Protein AF-A0A958JXJ5-F1 (afdb_monomer_lite)

Structure (mmCIF, N/CA/C/O backbone):
data_AF-A0A958JXJ5-F1
#
_entry.id   AF-A0A958JXJ5-F1
#
loop_
_atom_site.group_PDB
_atom_site.id
_atom_site.type_symbol
_atom_site.label_atom_id
_atom_site.label_alt_id
_atom_site.label_comp_id
_atom_site.label_asym_id
_atom_site.label_entity_id
_atom_site.label_seq_id
_atom_site.pdbx_PDB_ins_code
_atom_site.Cartn_x
_atom_site.Cartn_y
_atom_site.Cartn_z
_atom_site.occupancy
_atom_site.B_iso_or_equiv
_atom_site.auth_seq_id
_atom_site.auth_comp_id
_atom_site.auth_asym_id
_atom_site.auth_atom_id
_atom_site.pdbx_PDB_model_num
ATOM 1 N N . MET A 1 1 ? 31.120 6.173 -11.266 1.00 47.06 1 MET A N 1
ATOM 2 C CA . MET A 1 1 ? 30.196 5.039 -11.444 1.00 47.06 1 MET A CA 1
ATOM 3 C C . MET A 1 1 ? 28.959 5.390 -10.636 1.00 47.06 1 MET A C 1
ATOM 5 O O . MET A 1 1 ? 29.011 5.285 -9.419 1.00 47.06 1 MET A O 1
ATOM 9 N N . GLU A 1 2 ? 27.935 5.973 -11.260 1.00 52.06 2 GLU A N 1
ATOM 10 C CA . GLU A 1 2 ? 26.658 6.183 -10.565 1.00 52.06 2 GLU A CA 1
ATOM 11 C C . GLU A 1 2 ? 26.013 4.811 -10.370 1.00 52.06 2 GLU A C 1
ATOM 13 O O . GLU A 1 2 ? 25.811 4.068 -11.327 1.00 52.06 2 GLU A O 1
ATOM 18 N N . THR A 1 3 ? 25.779 4.431 -9.120 1.00 56.41 3 THR A N 1
ATOM 19 C CA . THR A 1 3 ? 24.973 3.258 -8.784 1.00 5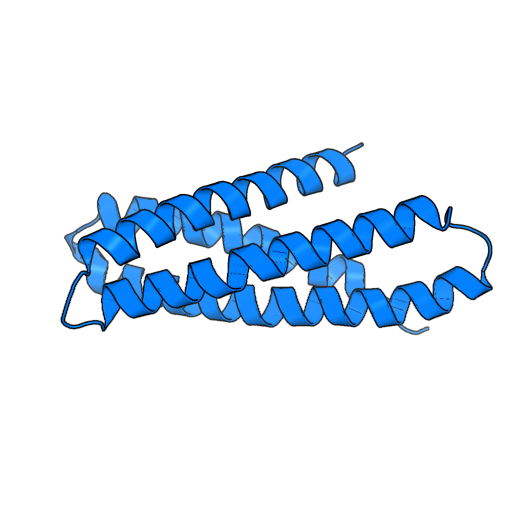6.41 3 THR A CA 1
ATOM 20 C C . THR A 1 3 ? 23.531 3.535 -9.182 1.00 56.41 3 THR A C 1
ATOM 22 O O . THR A 1 3 ? 22.920 4.449 -8.628 1.00 56.41 3 THR A O 1
ATOM 25 N N . ASP A 1 4 ? 22.987 2.749 -10.109 1.00 66.00 4 ASP A N 1
ATOM 26 C CA . ASP A 1 4 ? 21.558 2.764 -10.404 1.00 66.00 4 ASP A CA 1
ATOM 27 C C . ASP A 1 4 ? 20.796 2.247 -9.175 1.00 66.00 4 ASP A C 1
ATOM 29 O O . ASP A 1 4 ? 20.826 1.063 -8.839 1.00 66.00 4 ASP A O 1
ATOM 33 N N . LEU A 1 5 ? 20.174 3.169 -8.439 1.00 70.88 5 LEU A N 1
ATOM 34 C CA . LEU A 1 5 ? 19.418 2.855 -7.229 1.00 70.88 5 LEU A CA 1
ATOM 35 C C . LEU A 1 5 ? 18.029 2.288 -7.552 1.0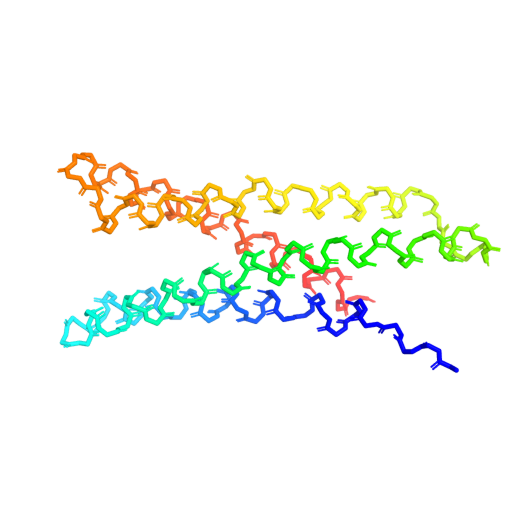0 70.88 5 LEU A C 1
ATOM 37 O O . LEU A 1 5 ? 17.364 1.778 -6.649 1.00 70.88 5 LEU A O 1
ATOM 41 N N . HIS A 1 6 ? 17.565 2.367 -8.802 1.00 71.19 6 HIS A N 1
ATOM 42 C CA . HIS A 1 6 ? 16.199 2.003 -9.174 1.00 71.19 6 HIS A CA 1
ATOM 43 C C . HIS A 1 6 ? 15.854 0.521 -8.902 1.00 71.19 6 HIS A C 1
ATOM 45 O O . HIS A 1 6 ? 14.808 0.268 -8.291 1.00 71.19 6 HIS A O 1
ATOM 51 N N . PRO A 1 7 ? 16.720 -0.470 -9.201 1.00 68.69 7 PRO A N 1
ATOM 52 C CA . PRO A 1 7 ? 16.455 -1.870 -8.855 1.00 68.69 7 PRO A CA 1
ATOM 53 C C . PRO A 1 7 ? 16.362 -2.111 -7.340 1.00 68.69 7 PRO A C 1
ATOM 55 O O . PRO A 1 7 ? 15.508 -2.859 -6.872 1.00 68.69 7 PRO A O 1
ATOM 58 N N . MET A 1 8 ? 17.195 -1.435 -6.540 1.00 70.94 8 MET A N 1
ATOM 59 C CA . MET A 1 8 ? 17.152 -1.569 -5.077 1.00 70.94 8 MET A CA 1
ATOM 60 C C . MET A 1 8 ? 15.905 -0.900 -4.483 1.00 70.94 8 MET A C 1
ATOM 62 O O . MET A 1 8 ? 15.290 -1.424 -3.554 1.00 70.94 8 MET A O 1
ATOM 66 N N . LEU A 1 9 ? 15.511 0.251 -5.031 1.00 76.94 9 LEU A N 1
ATOM 67 C CA . LEU A 1 9 ? 14.356 1.020 -4.569 1.00 76.94 9 LEU A CA 1
ATOM 68 C C . LEU A 1 9 ? 13.020 0.407 -4.998 1.00 76.94 9 LEU A C 1
ATOM 70 O O . LEU A 1 9 ? 12.029 0.615 -4.307 1.00 76.94 9 LEU A O 1
ATOM 74 N N . SER A 1 10 ? 12.979 -0.362 -6.088 1.00 76.19 10 SER A N 1
ATOM 75 C CA . SER A 1 10 ? 11.757 -1.019 -6.576 1.00 76.19 10 SER A CA 1
ATOM 76 C C . SER A 1 10 ? 11.388 -2.289 -5.796 1.00 76.19 10 SER A C 1
ATOM 78 O O . SER A 1 10 ? 10.201 -2.574 -5.630 1.00 76.19 10 SER A O 1
ATOM 80 N N . GLY A 1 11 ? 12.364 -3.010 -5.231 1.00 82.00 11 GLY A N 1
ATOM 81 C CA . GLY A 1 11 ? 12.104 -4.188 -4.389 1.00 82.00 11 GLY A CA 1
ATOM 82 C C . GLY A 1 11 ? 11.517 -3.857 -3.008 1.00 82.00 11 GLY A C 1
ATOM 83 O O . GLY A 1 11 ? 10.738 -4.632 -2.446 1.00 82.00 11 GLY A O 1
ATOM 84 N N . LEU A 1 12 ? 11.840 -2.683 -2.459 1.00 88.00 12 LEU A N 1
ATOM 85 C CA . LEU A 1 12 ? 11.407 -2.272 -1.121 1.00 88.00 12 LEU A CA 1
ATOM 86 C C . LEU A 1 12 ? 9.870 -2.113 -0.996 1.00 88.00 12 LEU A C 1
ATOM 88 O O . LEU A 1 12 ? 9.303 -2.676 -0.055 1.00 88.00 12 LEU A O 1
ATOM 92 N N . PRO A 1 13 ? 9.157 -1.440 -1.926 1.00 90.12 13 PRO A N 1
ATOM 93 C CA . PRO A 1 13 ? 7.694 -1.426 -1.956 1.00 90.12 13 PRO A CA 1
ATOM 94 C C . PRO A 1 13 ? 7.061 -2.821 -1.945 1.00 90.12 13 PRO A C 1
ATOM 96 O O . PRO A 1 13 ? 6.092 -3.041 -1.222 1.00 90.12 13 PRO A O 1
ATOM 99 N N . MET A 1 14 ? 7.616 -3.790 -2.678 1.00 89.31 14 MET A N 1
ATOM 100 C CA . MET A 1 14 ? 7.066 -5.152 -2.709 1.00 89.31 14 MET A CA 1
ATOM 101 C C . MET A 1 14 ? 7.136 -5.814 -1.327 1.00 89.31 14 MET A C 1
ATOM 103 O O . MET A 1 14 ? 6.133 -6.333 -0.832 1.00 89.31 14 MET A O 1
ATOM 107 N N . GLY A 1 15 ? 8.292 -5.726 -0.661 1.00 91.69 15 GLY A N 1
ATOM 108 C CA . GLY A 1 15 ? 8.461 -6.233 0.704 1.00 91.69 15 GLY A CA 1
ATOM 109 C C . GLY A 1 15 ? 7.519 -5.558 1.707 1.00 91.69 15 GLY A C 1
ATOM 110 O O . GLY A 1 15 ? 6.941 -6.224 2.569 1.00 91.69 15 GLY A O 1
ATOM 111 N N . LEU A 1 16 ? 7.298 -4.249 1.561 1.00 95.00 16 LEU A N 1
ATOM 112 C CA . LEU A 1 16 ? 6.367 -3.495 2.403 1.00 95.00 16 LEU A CA 1
ATOM 113 C C . LEU A 1 16 ? 4.904 -3.904 2.173 1.00 95.00 16 LEU A C 1
ATOM 115 O O . LEU A 1 16 ? 4.160 -3.999 3.148 1.00 95.00 16 LEU A O 1
ATOM 119 N N . VAL A 1 17 ? 4.488 -4.212 0.939 1.00 95.56 17 VAL A N 1
ATOM 120 C CA . VAL A 1 17 ? 3.145 -4.760 0.657 1.00 95.56 17 VAL A CA 1
ATOM 121 C C . VAL A 1 17 ? 2.947 -6.095 1.368 1.00 95.56 17 VAL A C 1
ATOM 123 O O . VAL A 1 17 ? 1.958 -6.263 2.083 1.00 95.56 17 VAL A O 1
ATOM 126 N N . VAL A 1 18 ? 3.901 -7.022 1.240 1.00 94.88 18 VAL A N 1
ATOM 127 C CA . VAL A 1 18 ? 3.839 -8.330 1.915 1.00 94.88 18 VAL A CA 1
ATOM 128 C C . VAL A 1 18 ? 3.771 -8.151 3.433 1.00 94.88 18 VAL A C 1
ATOM 130 O O . VAL A 1 18 ? 2.928 -8.757 4.098 1.00 94.88 18 VAL A O 1
ATOM 133 N N . SER A 1 19 ? 4.596 -7.259 3.987 1.00 97.06 19 SER A N 1
ATOM 134 C CA . SER A 1 19 ? 4.561 -6.916 5.410 1.00 97.06 19 SER A CA 1
ATOM 135 C C . SER A 1 19 ? 3.199 -6.355 5.840 1.00 97.06 19 SER A C 1
ATOM 137 O O . SER A 1 19 ? 2.679 -6.760 6.880 1.00 97.06 19 SER A O 1
ATOM 139 N N . CYS A 1 20 ? 2.577 -5.483 5.038 1.00 97.12 20 CYS A N 1
ATOM 140 C CA . CYS A 1 20 ? 1.242 -4.946 5.318 1.00 97.12 20 CYS A CA 1
ATOM 141 C C . CYS A 1 20 ? 0.176 -6.047 5.376 1.00 97.12 20 CYS A C 1
ATOM 143 O O . CYS A 1 20 ? -0.660 -6.031 6.278 1.00 97.12 20 CYS A O 1
ATOM 145 N N . VAL A 1 21 ? 0.219 -7.020 4.460 1.00 97.12 21 VAL A N 1
ATOM 146 C CA . VAL A 1 21 ? -0.716 -8.159 4.453 1.00 97.12 21 VAL A CA 1
ATOM 147 C C . VAL A 1 21 ? -0.550 -9.011 5.711 1.00 97.12 21 VAL A C 1
ATOM 149 O O . VAL A 1 21 ? -1.537 -9.322 6.378 1.00 97.12 21 VAL A O 1
ATOM 152 N N . ILE A 1 22 ? 0.692 -9.340 6.080 1.00 97.31 22 ILE A N 1
ATOM 153 C CA . ILE A 1 22 ? 0.986 -10.092 7.308 1.00 97.31 22 ILE A CA 1
ATOM 154 C C . ILE A 1 22 ? 0.474 -9.329 8.534 1.00 97.31 22 ILE A C 1
ATOM 156 O O . ILE A 1 22 ? -0.168 -9.916 9.403 1.00 97.31 22 ILE A O 1
ATOM 160 N N . LEU A 1 23 ? 0.714 -8.018 8.602 1.00 97.31 23 LEU A N 1
ATOM 161 C CA . LEU A 1 23 ? 0.254 -7.182 9.709 1.00 97.31 23 LEU A CA 1
ATOM 162 C C . LEU A 1 23 ? -1.272 -7.103 9.791 1.00 97.31 23 LEU A C 1
ATOM 164 O O . LEU A 1 23 ? -1.795 -7.188 10.897 1.00 97.31 23 LEU A O 1
ATOM 168 N N . GLU A 1 24 ? -1.994 -6.986 8.674 1.00 96.12 24 GLU A N 1
ATOM 169 C CA . GLU A 1 24 ? -3.466 -7.033 8.674 1.00 96.12 24 GLU A CA 1
ATOM 170 C C . GLU A 1 24 ? -3.980 -8.373 9.218 1.00 96.12 24 GLU A C 1
ATOM 172 O O . GLU A 1 24 ? -4.831 -8.394 10.109 1.00 96.12 24 GLU A O 1
ATOM 177 N N . ILE A 1 25 ? -3.400 -9.497 8.782 1.00 96.56 25 ILE A N 1
ATOM 178 C CA . ILE A 1 25 ? -3.743 -10.823 9.317 1.00 96.56 25 ILE A CA 1
ATOM 179 C C . ILE A 1 25 ? -3.473 -10.879 10.827 1.00 96.56 25 ILE A C 1
ATOM 181 O O . ILE A 1 25 ? -4.326 -11.318 11.600 1.00 96.56 25 ILE A O 1
ATOM 185 N N . LEU A 1 26 ? -2.315 -10.392 11.280 1.00 96.81 26 LEU A N 1
ATOM 186 C CA . LEU A 1 26 ? -1.971 -10.375 12.701 1.00 96.81 26 LEU A CA 1
ATOM 187 C C . LEU A 1 26 ? -2.888 -9.454 13.515 1.00 96.81 26 LEU A C 1
ATOM 189 O O . LEU A 1 26 ? -3.266 -9.832 14.617 1.00 96.81 26 LEU A O 1
ATOM 193 N N . VAL A 1 27 ? -3.297 -8.292 12.997 1.00 95.25 27 VAL A N 1
ATOM 194 C CA . VAL A 1 27 ? -4.276 -7.405 13.656 1.00 95.25 27 VAL A CA 1
ATOM 195 C C . VAL A 1 27 ? -5.607 -8.133 13.874 1.00 95.25 27 VAL A C 1
ATOM 197 O O . VAL A 1 27 ? -6.227 -7.973 14.928 1.00 95.25 27 VAL A O 1
ATOM 200 N N . LEU A 1 28 ? -6.036 -8.953 12.910 1.00 93.88 28 LEU A N 1
ATOM 201 C CA . LEU A 1 28 ? -7.274 -9.731 13.002 1.00 93.88 28 LEU A CA 1
ATOM 202 C C . LEU A 1 28 ? -7.165 -10.898 13.997 1.00 93.88 28 LEU A C 1
ATOM 204 O O . LEU A 1 28 ? -8.099 -11.124 14.771 1.00 93.88 28 LEU A O 1
ATOM 208 N N . LEU A 1 29 ? -6.036 -11.616 13.995 1.00 96.56 29 LEU A N 1
ATOM 209 C CA . LEU A 1 29 ? -5.807 -12.800 14.836 1.00 96.56 29 LEU A CA 1
ATOM 210 C C . LEU A 1 29 ? -5.391 -12.457 16.276 1.00 96.56 29 LEU A C 1
ATOM 212 O O . LEU A 1 29 ? -5.751 -13.166 17.213 1.00 96.56 29 LEU A O 1
ATOM 216 N N . ARG A 1 30 ? -4.635 -11.373 16.472 1.00 95.94 30 ARG A N 1
ATOM 217 C CA . ARG A 1 30 ? -4.045 -10.953 17.754 1.00 95.94 30 ARG A CA 1
ATOM 218 C C . ARG A 1 30 ? -4.685 -9.668 18.250 1.00 95.94 30 ARG A C 1
ATOM 220 O O . ARG A 1 30 ? -4.065 -8.605 18.295 1.00 95.94 30 ARG A O 1
ATOM 227 N N . ARG A 1 31 ? -5.955 -9.777 18.649 1.00 92.19 31 ARG A N 1
ATOM 228 C CA . ARG A 1 31 ? -6.746 -8.645 19.166 1.00 92.19 31 ARG A CA 1
ATOM 229 C C . ARG A 1 31 ? -6.113 -7.979 20.392 1.00 92.19 31 ARG A C 1
ATOM 231 O O . ARG A 1 31 ? -6.275 -6.777 20.566 1.00 92.19 31 ARG A O 1
ATOM 238 N N . ASP A 1 32 ? -5.354 -8.736 21.185 1.00 94.81 32 ASP A N 1
ATOM 239 C CA . ASP A 1 32 ? -4.553 -8.254 22.317 1.00 94.81 32 ASP A CA 1
ATOM 240 C C . ASP A 1 32 ? -3.467 -7.246 21.901 1.00 94.81 32 ASP A C 1
ATOM 242 O O . ASP A 1 32 ? -3.152 -6.317 22.643 1.00 94.81 32 ASP A O 1
ATOM 246 N N . LEU A 1 33 ? -2.925 -7.390 20.689 1.00 94.88 33 LEU A N 1
ATOM 247 C CA . LEU A 1 33 ? -1.887 -6.524 20.127 1.00 94.88 33 LEU A CA 1
ATOM 248 C C . LEU A 1 33 ? -2.415 -5.569 19.049 1.00 94.88 33 LEU A C 1
ATOM 250 O O . LEU A 1 33 ? -1.649 -4.743 18.546 1.00 94.88 33 LEU A O 1
ATOM 254 N N . ALA A 1 34 ? -3.704 -5.644 18.705 1.00 93.00 34 ALA A N 1
ATOM 255 C CA . ALA A 1 34 ? -4.293 -4.929 17.576 1.00 93.00 34 ALA A CA 1
ATOM 256 C C . ALA A 1 34 ? -4.006 -3.415 17.556 1.00 93.00 34 ALA A C 1
ATOM 258 O O . ALA A 1 34 ? -3.672 -2.916 16.481 1.00 93.00 34 ALA A O 1
ATOM 259 N N . PRO A 1 35 ? -4.040 -2.664 18.678 1.00 93.75 35 PRO A N 1
ATOM 260 C CA . PRO A 1 35 ? -3.700 -1.240 18.650 1.00 93.75 35 PRO A CA 1
ATOM 261 C C . PRO A 1 35 ? -2.249 -0.980 18.221 1.00 93.75 35 PRO A C 1
ATOM 263 O O . PRO A 1 35 ? -1.995 -0.121 17.378 1.00 93.75 35 PRO A O 1
ATOM 266 N N . LYS A 1 36 ? -1.296 -1.759 18.755 1.00 95.75 36 LYS A N 1
ATOM 267 C CA . LYS A 1 36 ? 0.135 -1.633 18.432 1.00 95.75 36 LYS A CA 1
ATOM 268 C C . LYS A 1 36 ? 0.405 -2.052 16.989 1.00 95.75 36 LYS A C 1
ATOM 270 O O . LYS A 1 36 ? 1.065 -1.328 16.252 1.00 95.75 36 LYS A O 1
ATOM 275 N N . LEU A 1 37 ? -0.148 -3.188 16.568 1.00 95.81 37 LEU A N 1
ATOM 276 C CA . LEU A 1 37 ? 0.011 -3.698 15.205 1.00 95.81 37 LEU A CA 1
ATOM 277 C C . LEU A 1 37 ? -0.652 -2.781 14.168 1.00 95.81 37 LEU A C 1
ATOM 279 O O . LEU A 1 37 ? -0.086 -2.564 13.102 1.00 95.81 37 LEU A O 1
ATOM 283 N N . SER A 1 38 ? -1.801 -2.177 14.492 1.00 94.94 38 SER A N 1
ATOM 284 C CA . SER A 1 38 ? -2.461 -1.203 13.617 1.00 94.94 38 SER A CA 1
ATOM 285 C C . SER A 1 38 ? -1.614 0.053 13.421 1.00 94.94 38 SER A C 1
ATOM 287 O O . SER A 1 38 ? -1.613 0.602 12.322 1.00 94.94 38 SER A O 1
ATOM 289 N N . PHE A 1 39 ? -0.899 0.511 14.452 1.00 96.06 39 PHE A N 1
ATOM 290 C CA . PHE A 1 39 ? 0.035 1.627 14.314 1.00 96.06 39 PHE A CA 1
ATOM 291 C C . PHE A 1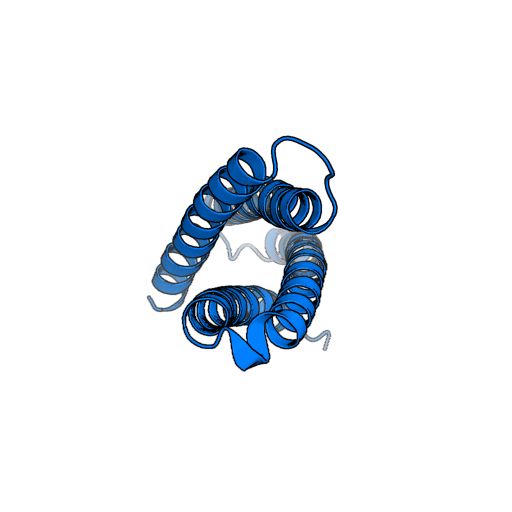 39 ? 1.213 1.261 13.401 1.00 96.06 39 PHE A C 1
ATOM 293 O O . PHE A 1 39 ? 1.509 1.990 12.458 1.00 96.06 39 PHE A O 1
ATOM 300 N N . VAL A 1 40 ? 1.835 0.096 13.619 1.00 97.44 40 VAL A N 1
ATOM 301 C CA . VAL A 1 40 ? 2.938 -0.392 12.768 1.00 97.44 40 VAL A CA 1
ATOM 302 C C . VAL A 1 40 ? 2.491 -0.529 11.312 1.00 97.44 40 VAL A C 1
ATOM 304 O O . VAL A 1 40 ? 3.203 -0.106 10.406 1.00 97.44 40 VAL A O 1
ATOM 307 N N . LEU A 1 41 ? 1.285 -1.048 11.075 1.00 97.00 41 LEU A N 1
ATOM 308 C CA . LEU A 1 41 ? 0.702 -1.135 9.740 1.00 97.00 41 LEU A CA 1
ATOM 309 C C . LEU A 1 41 ? 0.530 0.240 9.080 1.00 97.00 41 LEU A C 1
ATOM 311 O O . LEU A 1 41 ? 0.846 0.391 7.905 1.00 97.00 41 LEU A O 1
ATOM 315 N N . GLN A 1 42 ? 0.034 1.240 9.811 1.00 97.50 42 GLN A N 1
ATOM 316 C CA . GLN A 1 42 ? -0.120 2.599 9.279 1.00 97.50 42 GLN A CA 1
ATOM 317 C C . GLN A 1 42 ? 1.225 3.200 8.874 1.00 97.50 42 GLN A C 1
ATOM 319 O O . GLN A 1 42 ? 1.330 3.781 7.796 1.00 97.50 42 GLN A O 1
ATOM 324 N N . VAL A 1 43 ? 2.256 3.019 9.704 1.00 97.62 43 VAL A N 1
ATOM 325 C CA . VAL A 1 43 ? 3.625 3.437 9.374 1.00 97.62 43 VAL A CA 1
ATOM 326 C C . VAL A 1 43 ? 4.114 2.715 8.119 1.00 97.62 43 VAL A C 1
ATOM 328 O O . VAL A 1 43 ? 4.590 3.367 7.195 1.00 97.62 43 VAL A O 1
ATOM 331 N N . ASN A 1 44 ? 3.925 1.397 8.029 1.00 97.38 44 ASN A N 1
ATOM 332 C CA . ASN A 1 44 ? 4.320 0.620 6.854 1.00 97.38 44 ASN A CA 1
ATOM 333 C C . ASN A 1 44 ? 3.605 1.062 5.572 1.00 97.38 44 ASN A C 1
ATOM 335 O O . ASN A 1 44 ? 4.242 1.141 4.528 1.00 97.38 44 ASN A O 1
ATOM 339 N N . LEU A 1 45 ? 2.317 1.399 5.638 1.00 97.44 45 LEU A N 1
ATOM 340 C CA . LEU A 1 45 ? 1.567 1.920 4.492 1.00 97.44 45 LEU A CA 1
ATOM 341 C C . LEU A 1 45 ? 2.071 3.298 4.041 1.00 97.44 45 LEU A C 1
ATOM 343 O O . LEU A 1 45 ? 2.131 3.562 2.841 1.00 97.44 45 LEU A O 1
ATOM 347 N N . LEU A 1 46 ? 2.464 4.168 4.977 1.00 97.88 46 LEU A N 1
ATOM 348 C CA . LEU A 1 46 ? 3.080 5.456 4.644 1.00 97.88 46 LEU A CA 1
ATOM 349 C C . LEU A 1 46 ? 4.463 5.278 4.015 1.00 97.88 46 LEU A C 1
ATOM 351 O O . LEU A 1 46 ? 4.761 5.931 3.018 1.00 97.88 46 LEU A O 1
ATOM 355 N N . LEU A 1 47 ? 5.286 4.377 4.559 1.00 96.69 47 LEU A N 1
ATOM 356 C CA . LEU A 1 47 ? 6.583 4.036 3.972 1.00 96.69 47 LEU A CA 1
ATOM 357 C C . LEU A 1 47 ? 6.407 3.429 2.580 1.00 96.69 47 LEU A C 1
ATOM 359 O O . LEU A 1 47 ? 7.111 3.820 1.657 1.00 96.69 47 LEU A O 1
ATOM 363 N N . LEU A 1 48 ? 5.436 2.534 2.404 1.00 96.38 48 LEU A N 1
ATOM 364 C CA . LEU A 1 48 ? 5.101 1.945 1.112 1.00 96.38 48 LEU A CA 1
ATOM 365 C C . LEU A 1 48 ? 4.727 3.023 0.092 1.00 96.38 48 LEU A C 1
ATOM 367 O O . LEU A 1 48 ? 5.217 2.992 -1.032 1.00 96.38 48 LEU A O 1
ATOM 371 N N . LEU A 1 49 ? 3.889 3.987 0.479 1.00 96.81 49 LEU A N 1
ATOM 372 C CA . LEU A 1 49 ? 3.527 5.102 -0.391 1.00 96.81 49 LEU A CA 1
ATOM 373 C C . LEU A 1 49 ? 4.742 5.962 -0.744 1.00 96.81 49 LEU A C 1
ATOM 375 O O . LEU A 1 49 ? 4.969 6.239 -1.919 1.00 96.81 49 LEU A O 1
ATOM 379 N N . LEU A 1 50 ? 5.537 6.346 0.256 1.00 95.81 50 LEU A N 1
ATOM 380 C CA . LEU A 1 50 ? 6.733 7.160 0.061 1.00 95.81 50 LEU A CA 1
ATOM 381 C C . LEU A 1 50 ? 7.721 6.472 -0.886 1.00 95.81 50 LEU A C 1
ATOM 383 O O . LEU A 1 50 ? 8.109 7.048 -1.899 1.00 95.81 50 LEU A O 1
ATOM 387 N N . PHE A 1 51 ? 8.099 5.231 -0.585 1.00 93.75 51 PHE A N 1
ATOM 388 C CA . PHE A 1 51 ? 9.056 4.484 -1.393 1.00 93.75 51 PHE A CA 1
ATOM 389 C C . PHE A 1 51 ? 8.484 4.066 -2.744 1.00 93.75 51 PHE A C 1
ATOM 391 O O . PHE A 1 51 ? 9.233 4.029 -3.710 1.00 93.75 51 PHE A O 1
ATOM 398 N N . GLY A 1 52 ? 7.176 3.827 -2.856 1.00 92.50 52 GLY A N 1
ATOM 399 C CA . GLY A 1 52 ? 6.514 3.596 -4.139 1.00 92.50 52 GLY A CA 1
ATOM 400 C C . GLY A 1 52 ? 6.618 4.811 -5.062 1.00 92.50 52 GLY A C 1
ATOM 401 O O . GLY A 1 52 ? 6.967 4.668 -6.231 1.00 92.50 52 GLY A O 1
ATOM 402 N N . VAL A 1 53 ? 6.385 6.019 -4.535 1.00 93.12 53 VAL A N 1
ATOM 403 C CA . VAL A 1 53 ? 6.554 7.269 -5.294 1.00 93.12 53 VAL A CA 1
ATOM 404 C C . VAL A 1 53 ? 8.022 7.498 -5.648 1.00 93.12 53 VAL A C 1
ATOM 406 O O . VAL A 1 53 ? 8.327 7.807 -6.796 1.00 93.12 53 VAL A O 1
ATOM 409 N N . VAL A 1 54 ? 8.942 7.309 -4.697 1.00 91.44 54 VAL A N 1
ATOM 410 C CA . VAL A 1 54 ? 10.386 7.469 -4.938 1.00 91.44 54 VAL A CA 1
ATOM 411 C C . VAL A 1 54 ? 10.889 6.479 -5.991 1.00 91.44 54 VAL A C 1
ATOM 413 O O . VAL A 1 54 ? 11.628 6.883 -6.883 1.00 91.44 54 VAL A O 1
ATOM 416 N N . ALA A 1 55 ? 10.468 5.213 -5.935 1.00 88.75 55 ALA A N 1
ATOM 417 C CA . ALA A 1 55 ? 10.823 4.195 -6.922 1.00 88.75 55 ALA A CA 1
ATOM 418 C C . ALA A 1 55 ? 10.269 4.531 -8.313 1.00 88.75 55 ALA A C 1
ATOM 420 O O . ALA A 1 55 ? 10.966 4.390 -9.314 1.00 88.75 55 ALA A O 1
ATOM 421 N N . PHE A 1 56 ? 9.034 5.028 -8.386 1.00 88.81 56 PHE A N 1
ATOM 422 C CA . PHE A 1 56 ? 8.436 5.456 -9.646 1.00 88.81 56 PHE A CA 1
ATOM 423 C C . PHE A 1 56 ? 9.174 6.656 -10.263 1.00 88.81 56 PHE A C 1
ATOM 425 O O . PHE A 1 56 ? 9.492 6.648 -11.450 1.00 88.81 56 PHE A O 1
ATOM 432 N N . LEU A 1 57 ? 9.497 7.672 -9.457 1.00 88.44 57 LEU A N 1
ATOM 433 C CA . LEU A 1 57 ? 10.237 8.849 -9.920 1.00 88.44 57 LEU A CA 1
ATOM 434 C C . LEU A 1 57 ? 11.687 8.518 -10.297 1.00 88.44 57 LEU A C 1
ATOM 436 O O . LEU A 1 57 ? 12.202 9.087 -11.258 1.00 88.44 57 LEU A O 1
ATOM 440 N N . SER A 1 58 ? 12.341 7.591 -9.588 1.00 84.81 58 SER A N 1
ATOM 441 C CA . SER A 1 58 ? 13.693 7.151 -9.952 1.00 84.81 58 SER A CA 1
ATOM 442 C C . SER A 1 58 ? 13.719 6.402 -11.288 1.00 84.81 58 SER A C 1
ATOM 444 O O . SER A 1 58 ? 14.688 6.542 -12.031 1.00 84.81 58 SER A O 1
ATOM 446 N N . GLY A 1 59 ? 12.633 5.703 -11.641 1.00 78.75 59 GLY A N 1
ATOM 447 C CA . GLY A 1 59 ? 12.477 5.031 -12.935 1.00 78.75 59 GLY A CA 1
ATOM 448 C C . GLY A 1 59 ? 12.489 5.992 -14.125 1.00 78.75 59 GLY A C 1
ATOM 449 O O . GLY A 1 59 ? 13.183 5.736 -15.103 1.00 78.75 59 GLY A O 1
ATOM 450 N N . TYR A 1 60 ? 11.830 7.152 -14.007 1.00 75.75 60 TYR A N 1
ATOM 451 C CA . TYR A 1 60 ? 11.891 8.202 -15.038 1.00 75.75 60 TYR A CA 1
ATOM 452 C C . TYR A 1 60 ? 13.298 8.768 -15.240 1.00 75.75 60 TYR A C 1
ATOM 454 O O . TYR A 1 60 ? 13.674 9.132 -16.354 1.00 75.75 60 TYR A O 1
ATOM 462 N N . GLY A 1 61 ? 14.069 8.873 -14.154 1.00 68.25 61 GLY A N 1
ATOM 463 C CA . GLY A 1 61 ? 15.466 9.286 -14.226 1.00 68.25 61 GLY A CA 1
ATOM 464 C C . GLY A 1 61 ? 16.300 8.268 -14.998 1.00 68.25 61 GLY A C 1
ATOM 465 O O . GLY A 1 61 ? 17.048 8.651 -15.893 1.00 68.25 61 GLY A O 1
ATOM 466 N N . ALA A 1 62 ? 16.127 6.979 -14.692 1.00 65.19 62 ALA A N 1
ATOM 467 C CA . ALA A 1 62 ? 16.860 5.885 -15.322 1.00 65.19 62 ALA A CA 1
ATOM 468 C C . ALA A 1 62 ? 16.515 5.715 -16.813 1.00 65.19 62 ALA A C 1
ATOM 470 O O . ALA A 1 62 ? 17.429 5.591 -17.631 1.00 65.19 62 ALA A O 1
ATOM 471 N N . SER A 1 63 ? 15.231 5.797 -17.189 1.00 61.09 63 SER A N 1
ATOM 472 C CA . SER A 1 63 ? 14.780 5.634 -18.581 1.00 61.09 63 SER A CA 1
ATOM 473 C C . SER A 1 63 ? 15.375 6.688 -19.521 1.00 61.09 63 SER A C 1
ATOM 475 O O . SER A 1 63 ? 15.781 6.370 -20.634 1.00 61.09 63 SER A O 1
ATOM 477 N N . GLY A 1 64 ? 15.538 7.933 -19.051 1.00 60.53 64 GLY A N 1
ATOM 478 C CA . GLY A 1 64 ? 16.163 9.006 -19.834 1.00 60.53 64 GLY A CA 1
ATOM 479 C C . GLY A 1 64 ? 17.648 8.775 -20.161 1.00 60.53 64 GLY A C 1
ATOM 480 O O . GLY A 1 64 ? 18.171 9.368 -21.110 1.00 60.53 64 GLY A O 1
ATOM 481 N N . TYR A 1 65 ? 18.335 7.910 -19.403 1.00 59.06 65 TYR A N 1
ATOM 482 C CA . TYR A 1 65 ? 19.690 7.447 -19.719 1.00 59.06 65 TYR A CA 1
ATOM 483 C C . TYR A 1 65 ? 19.681 6.223 -20.643 1.00 59.06 65 TYR A C 1
ATOM 485 O O . TYR A 1 65 ? 20.569 6.104 -21.489 1.00 59.06 65 TYR A O 1
ATOM 493 N N . THR A 1 66 ? 18.686 5.338 -20.522 1.00 55.28 66 THR A N 1
ATOM 494 C CA . THR A 1 66 ? 18.573 4.112 -21.333 1.00 55.28 66 THR A CA 1
ATOM 495 C C . THR A 1 66 ? 18.115 4.388 -22.767 1.00 55.28 66 THR A C 1
ATOM 497 O O . THR A 1 66 ? 18.636 3.758 -23.687 1.00 55.28 66 THR A O 1
ATOM 500 N N . ASP A 1 67 ? 17.250 5.386 -22.983 1.00 55.28 67 ASP A N 1
ATOM 501 C CA . ASP A 1 67 ? 16.804 5.827 -24.319 1.00 55.28 67 ASP A CA 1
ATOM 502 C C . ASP A 1 67 ? 17.973 6.306 -25.201 1.00 55.28 67 ASP A C 1
ATOM 504 O O . ASP A 1 67 ? 17.925 6.234 -26.426 1.00 55.28 67 ASP A O 1
ATOM 508 N N . LYS A 1 68 ? 19.081 6.747 -24.589 1.00 54.81 68 LYS A N 1
ATOM 509 C CA . LYS A 1 68 ? 20.306 7.145 -25.304 1.00 54.81 68 LYS A CA 1
ATOM 510 C C . LYS A 1 68 ? 21.217 5.964 -25.659 1.00 54.81 68 LYS A C 1
ATOM 512 O O . LYS A 1 68 ? 22.170 6.150 -26.413 1.00 54.81 68 LYS A O 1
ATOM 517 N N . ALA A 1 69 ? 20.951 4.776 -25.112 1.00 55.88 69 ALA A N 1
ATOM 518 C CA . ALA A 1 69 ? 21.809 3.595 -25.206 1.00 55.88 69 ALA A CA 1
ATOM 519 C C . ALA A 1 69 ? 21.251 2.467 -26.107 1.00 55.88 69 ALA A C 1
ATOM 521 O O . ALA A 1 69 ? 21.885 1.422 -26.198 1.00 55.88 69 ALA A O 1
ATOM 522 N N . PHE A 1 70 ? 20.123 2.671 -26.806 1.00 52.44 70 PHE A N 1
ATOM 523 C CA . PHE A 1 70 ? 19.558 1.771 -27.841 1.00 52.44 70 PHE A CA 1
ATOM 524 C C . PHE A 1 70 ? 19.204 0.323 -27.416 1.00 52.44 70 PHE A C 1
ATOM 526 O O . PHE A 1 70 ? 18.985 -0.523 -28.281 1.00 52.44 70 PHE A O 1
ATOM 533 N N . LEU A 1 71 ? 19.132 -0.002 -26.119 1.00 59.03 71 LEU A N 1
ATOM 534 C CA . LEU A 1 71 ? 19.023 -1.402 -25.658 1.00 59.03 71 LEU A CA 1
ATOM 535 C C . LEU A 1 71 ? 17.626 -1.859 -25.201 1.00 59.03 71 LEU A C 1
ATOM 537 O O . LEU A 1 71 ? 17.421 -3.062 -25.058 1.00 59.03 71 LEU A O 1
ATOM 541 N N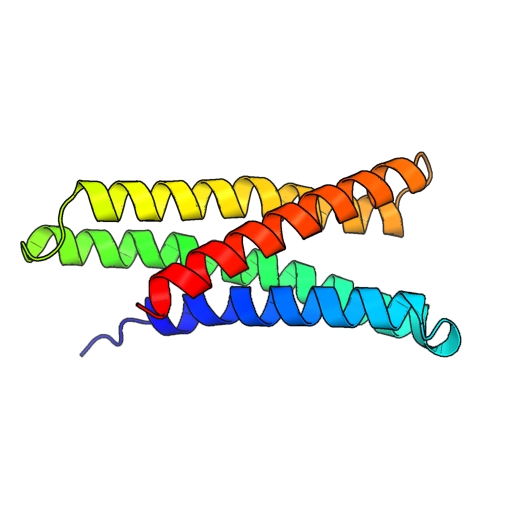 . ALA A 1 72 ? 16.660 -0.959 -24.995 1.00 61.47 72 ALA A N 1
ATOM 542 C CA . ALA A 1 72 ? 15.302 -1.326 -24.582 1.00 61.47 72 ALA A CA 1
ATOM 543 C C . ALA A 1 72 ? 14.278 -0.951 -25.660 1.00 61.47 72 ALA A C 1
ATOM 545 O O . ALA A 1 72 ? 14.317 0.153 -26.196 1.00 61.47 72 ALA A O 1
ATOM 546 N N . ALA A 1 73 ? 13.350 -1.863 -25.967 1.00 73.62 73 ALA A N 1
ATOM 547 C CA . ALA A 1 73 ? 12.209 -1.547 -26.820 1.00 73.62 73 ALA A CA 1
ATOM 548 C C . ALA A 1 73 ? 11.351 -0.473 -26.130 1.00 73.62 73 ALA A C 1
ATOM 550 O O . ALA A 1 73 ? 10.918 -0.679 -24.994 1.00 73.62 73 ALA A O 1
ATOM 551 N N . GLU A 1 74 ? 11.101 0.653 -26.803 1.00 76.12 74 GLU A N 1
ATOM 552 C CA . GLU A 1 74 ? 10.324 1.786 -26.268 1.00 76.12 74 GLU A CA 1
ATOM 553 C C . GLU A 1 74 ? 8.967 1.341 -25.691 1.00 76.12 74 GLU A C 1
ATOM 555 O O . GLU A 1 74 ? 8.540 1.819 -24.637 1.00 76.12 74 GLU A O 1
ATOM 560 N N . ASP A 1 75 ? 8.339 0.342 -26.318 1.00 79.44 75 ASP A N 1
ATOM 561 C CA . ASP A 1 75 ? 7.082 -0.259 -25.867 1.00 79.44 75 ASP A CA 1
ATOM 562 C C . ASP A 1 75 ? 7.181 -0.881 -24.465 1.00 79.44 75 ASP A C 1
ATOM 564 O O . ASP A 1 75 ? 6.261 -0.747 -23.654 1.00 79.44 75 ASP A O 1
ATOM 568 N N . ALA A 1 76 ? 8.303 -1.530 -24.139 1.00 78.38 76 ALA A N 1
ATOM 569 C CA . ALA A 1 76 ? 8.513 -2.155 -22.835 1.00 78.38 76 ALA A CA 1
ATOM 570 C C . ALA A 1 76 ? 8.688 -1.102 -21.729 1.00 78.38 76 ALA A C 1
ATOM 572 O O . ALA A 1 76 ? 8.138 -1.251 -20.634 1.00 78.38 76 ALA A O 1
ATOM 573 N N . VAL A 1 77 ? 9.392 -0.005 -22.026 1.00 79.12 77 VAL A N 1
ATOM 574 C CA . VAL A 1 77 ? 9.570 1.130 -21.105 1.00 79.12 77 VAL A CA 1
ATOM 575 C C . VAL A 1 77 ? 8.235 1.841 -20.872 1.00 79.12 77 VAL A C 1
ATOM 577 O O . VAL A 1 77 ? 7.845 2.092 -19.727 1.00 79.12 77 VAL A O 1
ATOM 580 N N . ALA A 1 78 ? 7.483 2.111 -21.941 1.00 83.44 78 ALA A N 1
ATOM 581 C CA . ALA A 1 78 ? 6.162 2.728 -21.857 1.00 83.44 78 ALA A CA 1
ATOM 582 C C . ALA A 1 78 ? 5.176 1.864 -21.055 1.00 83.44 78 ALA A C 1
ATOM 584 O O . ALA A 1 78 ? 4.437 2.381 -20.205 1.00 83.44 78 ALA A O 1
ATOM 585 N N . TRP A 1 79 ? 5.197 0.546 -21.274 1.00 85.06 79 TRP A N 1
ATOM 586 C CA . TRP A 1 79 ? 4.410 -0.415 -20.507 1.00 85.06 79 TRP A CA 1
ATOM 587 C C . TRP A 1 79 ? 4.787 -0.406 -19.021 1.00 85.06 79 TRP A C 1
ATOM 589 O O . TRP A 1 79 ? 3.908 -0.259 -18.168 1.00 85.06 79 TRP A O 1
ATOM 599 N N . HIS A 1 80 ? 6.081 -0.468 -18.695 1.00 84.75 80 HIS A N 1
ATOM 600 C CA . HIS A 1 80 ? 6.570 -0.421 -17.316 1.00 84.75 80 HIS A CA 1
ATOM 601 C C . HIS A 1 80 ? 6.131 0.863 -16.589 1.00 84.75 80 HIS A C 1
ATOM 603 O O . HIS A 1 80 ? 5.595 0.808 -15.478 1.00 84.75 80 HIS A O 1
ATOM 609 N N . HIS A 1 81 ? 6.241 2.025 -17.240 1.00 87.00 81 HIS A N 1
ATOM 610 C CA . HIS A 1 81 ? 5.743 3.291 -16.693 1.00 87.00 81 HIS A CA 1
ATOM 611 C C . HIS A 1 81 ? 4.222 3.300 -16.500 1.00 87.00 81 HIS A C 1
ATOM 613 O O . HIS A 1 81 ? 3.718 3.853 -15.519 1.00 87.00 81 HIS A O 1
ATOM 619 N N . SER A 1 82 ? 3.462 2.698 -17.417 1.00 90.25 82 SER A N 1
ATOM 620 C CA . SER A 1 82 ? 2.009 2.549 -17.272 1.00 90.25 82 SER A CA 1
ATOM 621 C C . SER A 1 82 ? 1.642 1.720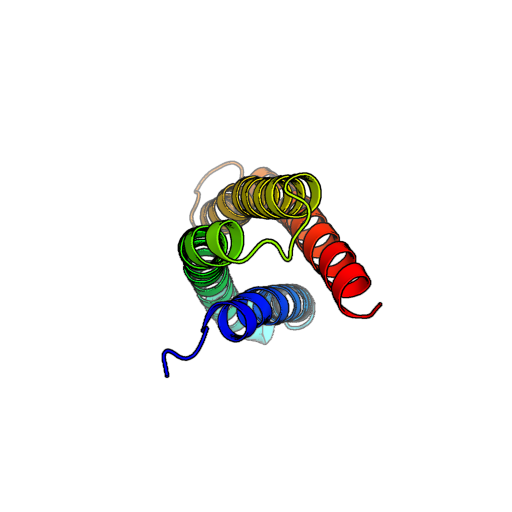 -16.037 1.00 90.25 82 SER A C 1
ATOM 623 O O . SER A 1 82 ? 0.765 2.111 -15.259 1.00 90.25 82 SER A O 1
ATOM 625 N N . MET A 1 83 ? 2.371 0.628 -15.798 1.00 89.81 83 MET A N 1
ATOM 626 C CA . MET A 1 83 ? 2.191 -0.221 -14.621 1.00 89.81 83 MET A CA 1
ATOM 627 C C . MET A 1 83 ? 2.524 0.524 -13.327 1.00 89.81 83 MET A C 1
ATOM 629 O O . MET A 1 83 ? 1.729 0.489 -12.388 1.00 89.81 83 MET A O 1
ATOM 633 N N . GLY A 1 84 ? 3.628 1.277 -13.295 1.00 90.44 84 GLY A N 1
ATOM 634 C CA . GLY A 1 84 ? 3.992 2.116 -12.148 1.00 90.44 84 GLY A CA 1
ATOM 635 C C . GLY A 1 84 ? 2.934 3.178 -11.816 1.00 90.44 84 GLY A C 1
ATOM 636 O O . GLY A 1 84 ? 2.550 3.335 -10.655 1.00 90.44 84 GLY A O 1
ATOM 637 N N . ARG A 1 85 ? 2.379 3.853 -12.834 1.00 93.19 85 ARG A N 1
ATOM 638 C CA . ARG A 1 85 ? 1.272 4.814 -12.653 1.00 93.19 85 ARG A CA 1
ATOM 639 C C . ARG A 1 85 ? 0.024 4.146 -12.095 1.00 93.19 85 ARG A C 1
ATOM 641 O O . ARG A 1 85 ? -0.586 4.672 -11.167 1.00 93.19 85 ARG A O 1
ATOM 648 N N . SER A 1 86 ? -0.337 2.991 -12.645 1.00 94.81 86 SER A N 1
ATOM 649 C CA . SER A 1 86 ? -1.512 2.230 -12.216 1.00 94.81 86 SER A CA 1
ATOM 650 C C . SER A 1 86 ? -1.368 1.755 -10.770 1.00 94.81 86 SER A C 1
ATOM 652 O O . SER A 1 86 ? -2.298 1.896 -9.978 1.00 94.81 86 SER A O 1
ATOM 654 N N . PHE A 1 87 ? -0.177 1.287 -10.392 1.00 94.38 87 PHE A N 1
ATOM 655 C CA . PHE A 1 87 ? 0.140 0.922 -9.016 1.00 94.38 87 PHE A CA 1
ATOM 656 C C . PHE A 1 87 ? -0.049 2.103 -8.055 1.00 94.38 87 PHE A C 1
ATOM 658 O O . PHE A 1 87 ? -0.762 1.970 -7.062 1.00 94.38 87 PHE A O 1
ATOM 665 N N . LEU A 1 88 ? 0.516 3.278 -8.359 1.00 95.12 88 LEU A N 1
ATOM 666 C CA . LEU A 1 88 ? 0.352 4.473 -7.520 1.00 95.12 88 LEU A CA 1
ATOM 667 C C . LEU A 1 88 ? -1.104 4.945 -7.442 1.00 95.12 88 LEU A C 1
ATOM 669 O O . LEU A 1 88 ? -1.569 5.322 -6.364 1.00 95.12 88 LEU A O 1
ATOM 673 N N . PHE A 1 89 ? -1.833 4.874 -8.557 1.00 96.38 89 PHE A N 1
ATOM 674 C CA . PHE A 1 89 ? -3.249 5.231 -8.620 1.00 96.38 89 PHE A CA 1
ATOM 675 C C . PHE A 1 89 ? -4.115 4.374 -7.689 1.00 96.38 89 PHE A C 1
ATOM 677 O O . PHE A 1 89 ? -5.101 4.867 -7.154 1.00 96.38 89 PHE A O 1
ATOM 684 N N . VAL A 1 90 ? -3.737 3.115 -7.456 1.00 97.06 90 VAL A N 1
ATOM 685 C CA . VAL A 1 90 ? -4.414 2.205 -6.515 1.00 97.06 90 VAL A CA 1
ATOM 686 C C . VAL A 1 90 ? -3.857 2.356 -5.094 1.00 97.06 90 VAL A C 1
ATOM 688 O O . VAL A 1 90 ? -4.607 2.318 -4.117 1.00 97.06 90 VAL A O 1
ATOM 691 N N . LEU A 1 91 ? -2.549 2.566 -4.948 1.00 96.94 91 LEU A N 1
ATOM 692 C CA . LEU A 1 91 ? -1.890 2.656 -3.648 1.00 96.94 91 LEU A CA 1
ATOM 693 C C . LEU A 1 91 ? -2.314 3.900 -2.857 1.00 96.94 91 LEU A C 1
ATOM 695 O O . LEU A 1 91 ? -2.598 3.797 -1.665 1.00 96.94 91 LEU A O 1
ATOM 699 N N . ILE A 1 92 ? -2.397 5.067 -3.499 1.00 97.50 92 ILE A N 1
ATOM 700 C CA . ILE A 1 92 ? -2.814 6.317 -2.843 1.00 97.50 92 ILE A CA 1
ATOM 701 C C . ILE A 1 92 ? -4.196 6.176 -2.172 1.00 97.50 92 ILE A C 1
ATOM 703 O O . ILE A 1 92 ? -4.290 6.409 -0.961 1.00 97.50 92 ILE A O 1
ATOM 707 N N . PRO A 1 93 ? -5.270 5.764 -2.880 1.00 97.62 93 PRO A N 1
ATOM 708 C CA . PRO A 1 93 ? -6.572 5.573 -2.254 1.00 97.62 93 PRO A CA 1
ATOM 709 C C . PRO A 1 93 ? -6.579 4.411 -1.256 1.00 97.62 93 PRO A C 1
ATOM 711 O O . PRO A 1 93 ? -7.310 4.498 -0.270 1.00 97.62 93 PRO A O 1
ATOM 714 N N . CYS A 1 94 ? -5.749 3.374 -1.432 1.00 97.88 94 CYS A N 1
ATOM 715 C CA . CYS A 1 94 ? -5.568 2.319 -0.428 1.00 97.88 94 CYS A CA 1
ATOM 716 C C . CYS A 1 94 ? -5.147 2.912 0.925 1.00 97.88 94 CYS A C 1
ATOM 718 O O . CYS A 1 94 ? -5.830 2.735 1.939 1.00 97.88 94 CYS A O 1
ATOM 720 N N . VAL A 1 95 ? -4.059 3.689 0.934 1.00 97.81 95 VAL A N 1
ATOM 721 C CA . VAL A 1 95 ? -3.545 4.331 2.149 1.00 97.81 95 VAL A CA 1
ATOM 722 C C . VAL A 1 95 ? -4.577 5.308 2.711 1.00 97.81 95 VAL A C 1
ATOM 724 O O . VAL A 1 95 ? -4.917 5.221 3.892 1.00 97.81 95 VAL A O 1
ATOM 727 N N . ALA A 1 96 ? -5.153 6.174 1.874 1.00 97.62 96 ALA A N 1
ATOM 728 C CA . ALA A 1 96 ? -6.166 7.136 2.306 1.00 97.62 96 ALA A CA 1
ATOM 729 C C . ALA A 1 96 ? -7.374 6.454 2.976 1.00 97.62 96 ALA A C 1
ATOM 731 O O . ALA A 1 96 ? -7.791 6.865 4.061 1.00 97.62 96 ALA A O 1
ATOM 732 N N . CYS A 1 97 ? -7.889 5.365 2.394 1.00 97.38 97 CYS A N 1
ATOM 733 C CA . CYS A 1 97 ? -8.992 4.594 2.968 1.00 97.38 97 CYS A CA 1
ATOM 734 C C . CYS A 1 97 ? -8.620 3.973 4.319 1.00 97.38 97 CYS A C 1
ATOM 736 O O . CYS A 1 97 ? -9.450 3.965 5.231 1.00 97.38 97 CYS A O 1
ATOM 738 N N . ARG A 1 98 ? -7.377 3.503 4.505 1.00 96.62 98 ARG A N 1
ATOM 739 C CA . ARG A 1 98 ? -6.945 2.950 5.799 1.00 96.62 98 ARG A CA 1
ATOM 740 C C . ARG A 1 98 ? -6.948 3.995 6.908 1.00 96.62 98 ARG A C 1
ATOM 742 O O . ARG A 1 98 ? -7.373 3.693 8.029 1.00 96.62 98 ARG A O 1
ATOM 749 N N . PHE A 1 99 ? -6.476 5.203 6.608 1.00 96.88 99 PHE A N 1
ATOM 750 C CA . PHE A 1 99 ? -6.485 6.324 7.549 1.00 96.88 99 PHE A CA 1
ATOM 751 C C . PHE A 1 99 ? -7.911 6.815 7.809 1.00 96.88 99 PHE A C 1
ATOM 753 O O . PHE A 1 99 ? -8.288 6.984 8.968 1.00 96.88 99 PHE A O 1
ATOM 760 N N . ALA A 1 100 ? -8.746 6.928 6.774 1.00 96.50 100 ALA A N 1
ATOM 761 C CA . ALA A 1 100 ? -10.160 7.263 6.927 1.00 96.50 100 ALA A CA 1
ATOM 762 C C . ALA A 1 100 ? -10.905 6.234 7.800 1.00 96.50 100 ALA A C 1
ATOM 764 O O . ALA A 1 100 ? -11.668 6.610 8.686 1.00 96.50 100 ALA A O 1
ATOM 765 N N . ALA A 1 101 ? -10.631 4.937 7.637 1.00 95.06 101 ALA A N 1
ATOM 766 C CA . ALA A 1 101 ? -11.218 3.886 8.468 1.00 95.06 101 ALA A CA 1
ATOM 767 C C . ALA A 1 101 ? -10.734 3.924 9.931 1.00 95.06 101 ALA A C 1
ATOM 769 O O . ALA A 1 101 ? -11.468 3.511 10.834 1.00 95.06 101 ALA A O 1
ATOM 770 N N . ALA A 1 102 ? -9.505 4.391 10.175 1.00 93.12 102 ALA A N 1
ATOM 771 C CA . ALA A 1 102 ? -8.923 4.486 11.512 1.00 93.12 102 ALA A CA 1
ATOM 772 C C . ALA A 1 102 ? -9.405 5.725 12.281 1.00 93.12 102 ALA A C 1
ATOM 774 O O . ALA A 1 102 ? -9.796 5.608 13.443 1.00 93.12 102 ALA A O 1
ATOM 775 N N . TYR A 1 103 ? -9.398 6.889 11.628 1.00 93.25 103 TYR A N 1
ATOM 776 C CA . TYR A 1 103 ? -9.603 8.194 12.266 1.00 93.25 103 TYR A CA 1
ATOM 777 C C . TYR A 1 103 ? -10.942 8.855 11.928 1.00 93.25 103 TYR A C 1
ATOM 779 O O . TYR A 1 103 ? -11.359 9.770 12.632 1.00 93.25 103 TYR A O 1
ATOM 787 N N . GLY A 1 104 ? -11.634 8.411 10.876 1.00 89.19 104 GLY A N 1
ATOM 788 C CA . GLY A 1 104 ? -12.929 8.968 10.491 1.00 89.19 104 GLY A CA 1
ATOM 789 C C . GLY A 1 104 ? -13.983 8.760 11.575 1.00 89.19 104 GLY A C 1
ATOM 790 O O . GLY A 1 104 ? -13.912 7.816 12.354 1.00 89.19 104 GLY A O 1
ATOM 791 N N . THR A 1 105 ? -14.986 9.628 11.647 1.00 88.56 105 THR A N 1
ATOM 792 C CA . THR A 1 105 ? -16.087 9.505 12.621 1.00 88.56 105 THR A CA 1
ATOM 793 C C . THR A 1 105 ? -17.305 8.791 12.037 1.00 88.56 105 THR A C 1
ATOM 795 O O . THR A 1 105 ? -18.048 8.147 12.774 1.00 88.56 105 THR A O 1
ATOM 798 N N . GLN A 1 106 ? -17.475 8.835 10.713 1.00 92.94 106 GLN A N 1
ATOM 799 C CA . GLN A 1 106 ? -18.609 8.270 9.978 1.00 92.94 106 GLN A CA 1
ATOM 800 C C . GLN A 1 106 ? -18.145 7.249 8.928 1.00 92.94 106 GLN A C 1
ATOM 802 O O . GLN A 1 106 ? -17.009 7.300 8.461 1.00 92.94 106 GLN A O 1
ATOM 807 N N . ASN A 1 107 ? -19.027 6.315 8.550 1.00 92.94 107 ASN A N 1
ATOM 808 C CA . ASN A 1 107 ? -18.826 5.355 7.451 1.00 92.94 107 ASN A CA 1
ATOM 809 C C . ASN A 1 107 ? -17.534 4.509 7.524 1.00 92.94 107 ASN A C 1
ATOM 811 O O . ASN A 1 107 ? -17.016 4.061 6.501 1.00 92.94 107 ASN A O 1
ATOM 815 N N . LYS A 1 108 ? -17.018 4.233 8.732 1.00 94.00 108 LYS A N 1
ATOM 816 C CA . LYS A 1 108 ? -15.784 3.445 8.939 1.00 94.00 108 LYS A CA 1
ATOM 817 C C . LYS A 1 108 ? -15.797 2.085 8.233 1.00 94.00 108 LYS A C 1
ATOM 819 O O . LYS A 1 108 ? -14.761 1.643 7.742 1.00 94.00 108 LYS A O 1
ATOM 824 N N . SER A 1 109 ? -16.950 1.414 8.200 1.00 94.50 109 SER A N 1
ATOM 825 C CA . SER A 1 109 ? -17.119 0.109 7.547 1.00 94.50 109 SER A CA 1
ATOM 826 C C . SER A 1 109 ? -16.902 0.190 6.038 1.00 94.50 109 SER A C 1
ATOM 828 O O . SER A 1 109 ? -16.197 -0.653 5.490 1.00 94.50 109 SER A O 1
ATOM 830 N N . LEU A 1 110 ? -17.434 1.229 5.388 1.00 96.81 110 LEU A N 1
ATOM 831 C CA . LEU A 1 110 ? -17.245 1.476 3.960 1.00 96.81 110 LEU A CA 1
ATOM 832 C C . LEU A 1 110 ? -15.767 1.707 3.638 1.00 96.81 110 LEU A C 1
ATOM 834 O O . LEU A 1 110 ? -15.220 1.024 2.778 1.00 96.81 110 LEU A O 1
ATOM 838 N N . PHE A 1 111 ? -15.097 2.606 4.366 1.00 97.19 111 PHE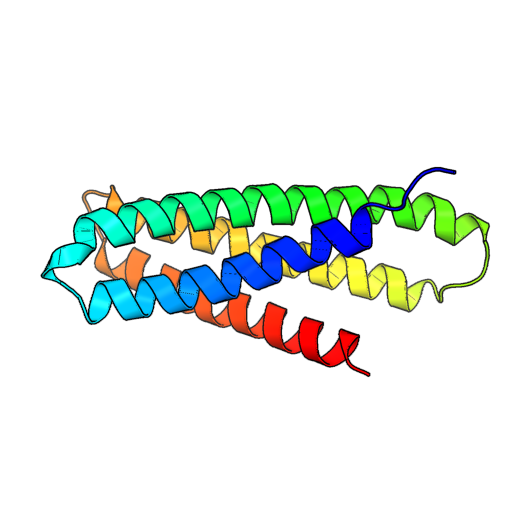 A N 1
ATOM 839 C CA . PHE A 1 111 ? -13.668 2.868 4.155 1.00 97.19 111 PHE A CA 1
ATOM 840 C C . PHE A 1 111 ? -12.803 1.634 4.408 1.00 97.19 111 PHE A C 1
ATOM 842 O O . PHE A 1 111 ? -11.832 1.411 3.694 1.00 97.19 111 PHE A O 1
ATOM 849 N N . ARG A 1 112 ? -13.170 0.796 5.384 1.00 95.69 112 ARG A N 1
ATOM 850 C CA . ARG A 1 112 ? -12.491 -0.480 5.622 1.00 95.69 112 ARG A CA 1
ATOM 851 C C . ARG A 1 112 ? -12.698 -1.460 4.463 1.00 95.69 112 ARG A C 1
ATOM 853 O O . ARG A 1 112 ? -11.740 -2.103 4.050 1.00 95.69 112 ARG A O 1
ATOM 860 N N . GLY A 1 113 ? -13.914 -1.553 3.925 1.00 97.44 113 GLY A N 1
ATOM 861 C CA . GLY A 1 113 ? -14.209 -2.371 2.747 1.00 97.44 113 GLY A CA 1
ATOM 862 C C . GLY A 1 113 ? -13.421 -1.920 1.516 1.00 97.44 113 GLY A C 1
ATOM 863 O O . GLY A 1 113 ? -12.760 -2.736 0.878 1.00 97.44 113 GLY A O 1
ATOM 864 N N . LEU A 1 114 ? -13.417 -0.613 1.237 1.00 97.94 114 LEU A N 1
ATOM 865 C CA . LEU A 1 114 ? -12.636 -0.021 0.147 1.00 97.94 114 LEU A CA 1
ATOM 866 C C . LEU A 1 114 ? -11.133 -0.236 0.339 1.00 97.94 114 LEU A C 1
ATOM 868 O O . LEU A 1 114 ? -10.446 -0.602 -0.608 1.00 97.94 114 LEU A O 1
ATOM 872 N N . TYR A 1 115 ? -10.626 -0.068 1.562 1.00 97.94 115 TYR A N 1
ATOM 873 C CA . TYR A 1 115 ? -9.233 -0.363 1.887 1.00 97.94 115 TYR A CA 1
ATOM 874 C C . TYR A 1 115 ? -8.859 -1.805 1.527 1.00 97.94 115 TYR A C 1
ATOM 876 O O . TYR A 1 115 ? -7.876 -2.007 0.821 1.00 97.94 115 TYR A O 1
ATOM 884 N N . TYR A 1 116 ? -9.645 -2.800 1.950 1.00 97.69 116 TYR A N 1
ATOM 885 C CA . TYR A 1 116 ? -9.351 -4.197 1.624 1.00 97.69 116 TYR A CA 1
ATOM 886 C C . TYR A 1 116 ? -9.438 -4.479 0.125 1.00 97.69 116 TYR A C 1
ATOM 888 O O . TYR A 1 116 ? -8.587 -5.193 -0.401 1.00 97.69 116 TYR A O 1
ATOM 896 N N . PHE A 1 117 ? -10.408 -3.884 -0.573 1.00 98.12 117 PHE A N 1
ATOM 897 C CA . PHE A 1 117 ? -10.490 -3.972 -2.029 1.00 98.12 117 PHE A CA 1
ATOM 898 C C . PHE A 1 117 ? -9.206 -3.455 -2.692 1.00 98.12 117 PHE A C 1
ATOM 900 O O . PHE A 1 117 ? -8.568 -4.183 -3.452 1.00 98.12 117 PHE A O 1
ATOM 907 N N . PHE A 1 118 ? -8.771 -2.237 -2.357 1.00 97.94 118 PHE A N 1
ATOM 908 C CA . PHE A 1 118 ? -7.542 -1.677 -2.918 1.00 97.94 118 PHE A CA 1
ATOM 909 C C . PHE A 1 118 ? -6.295 -2.461 -2.499 1.00 97.94 118 PHE A C 1
ATOM 911 O O . PHE A 1 118 ? -5.400 -2.639 -3.319 1.00 97.94 118 PHE A O 1
ATOM 918 N N . LEU A 1 119 ? -6.230 -2.974 -1.266 1.00 97.31 119 LEU A N 1
ATOM 919 C CA . LEU A 1 119 ? -5.114 -3.800 -0.805 1.00 97.31 119 LEU A CA 1
ATOM 920 C C . LEU A 1 119 ? -4.981 -5.080 -1.638 1.00 97.31 119 LEU A C 1
ATOM 922 O O . LEU A 1 119 ? -3.873 -5.422 -2.039 1.00 97.31 119 LEU A O 1
ATOM 926 N N . VAL A 1 120 ? -6.092 -5.753 -1.952 1.00 97.81 120 VAL A N 1
ATOM 927 C CA . VAL A 1 120 ? -6.092 -6.931 -2.838 1.00 97.81 120 VAL A CA 1
ATOM 928 C C . VAL A 1 120 ? -5.570 -6.567 -4.227 1.00 97.81 120 VAL A C 1
ATOM 930 O O . VAL A 1 120 ? -4.743 -7.293 -4.774 1.00 97.81 120 VAL A O 1
ATOM 933 N N . VAL A 1 121 ? -5.990 -5.427 -4.780 1.00 97.44 121 VAL A N 1
ATOM 934 C CA . VAL A 1 121 ? -5.494 -4.957 -6.082 1.00 97.44 121 VAL A CA 1
ATOM 935 C C . VAL A 1 121 ? -3.990 -4.653 -6.024 1.00 97.44 121 VAL A C 1
ATOM 937 O O . VAL A 1 121 ? -3.255 -5.086 -6.906 1.00 97.44 121 VAL A O 1
ATOM 940 N N . VAL A 1 122 ? -3.501 -3.986 -4.970 1.00 96.44 122 VAL A N 1
ATOM 941 C CA . VAL A 1 122 ? -2.064 -3.719 -4.744 1.00 96.44 122 VAL A CA 1
ATOM 942 C C . VAL A 1 122 ? -1.259 -5.020 -4.663 1.00 96.44 122 VAL A C 1
ATOM 944 O O . VAL A 1 122 ? -0.197 -5.121 -5.274 1.00 96.44 122 VAL A O 1
ATOM 947 N N . VAL A 1 123 ? -1.766 -6.031 -3.954 1.00 95.69 123 VAL A N 1
ATOM 948 C CA . VAL A 1 123 ? -1.144 -7.363 -3.895 1.00 95.69 123 VAL A CA 1
ATOM 949 C C . VAL A 1 123 ? -1.123 -8.015 -5.276 1.00 95.69 123 VAL A C 1
ATOM 951 O O . VAL A 1 123 ? -0.100 -8.576 -5.657 1.00 95.69 123 VAL A O 1
ATOM 954 N N . GLY A 1 124 ? -2.209 -7.900 -6.046 1.00 95.12 124 GLY A N 1
ATOM 955 C CA . GLY A 1 124 ? -2.276 -8.378 -7.427 1.00 95.12 124 GLY A CA 1
ATOM 956 C C . GLY A 1 124 ? -1.209 -7.745 -8.321 1.00 95.12 124 GLY A C 1
ATOM 957 O O . GLY A 1 124 ? -0.532 -8.463 -9.053 1.00 95.12 124 GLY A O 1
ATOM 958 N N . PHE A 1 125 ? -0.992 -6.429 -8.204 1.00 92.56 125 PHE A N 1
ATOM 959 C CA . PHE A 1 125 ? 0.103 -5.742 -8.897 1.00 92.56 125 PHE A CA 1
ATOM 960 C C . PHE A 1 125 ? 1.466 -6.311 -8.508 1.00 92.56 125 PHE A C 1
ATOM 962 O O . PHE A 1 125 ? 2.230 -6.668 -9.397 1.00 92.56 125 PHE A O 1
ATOM 969 N N . VAL A 1 126 ? 1.755 -6.440 -7.207 1.00 90.06 126 VAL A N 1
ATOM 970 C CA . VAL A 1 126 ? 3.045 -6.969 -6.728 1.00 90.06 126 VAL A CA 1
ATOM 971 C C . VAL A 1 126 ? 3.273 -8.406 -7.189 1.00 90.06 126 VAL A C 1
ATOM 973 O O . VAL A 1 126 ? 4.370 -8.728 -7.634 1.00 90.06 126 VAL A O 1
ATOM 976 N N . ALA A 1 127 ? 2.251 -9.261 -7.122 1.00 90.06 127 ALA A N 1
ATOM 977 C CA . ALA A 1 127 ? 2.339 -10.644 -7.579 1.00 90.06 127 ALA A CA 1
ATOM 978 C C . ALA A 1 127 ? 2.617 -10.721 -9.087 1.00 90.06 127 ALA A C 1
ATOM 980 O O . ALA A 1 127 ? 3.496 -11.465 -9.513 1.00 90.06 127 ALA A O 1
ATOM 981 N N . TYR A 1 128 ? 1.915 -9.911 -9.883 1.00 89.38 128 TYR A N 1
ATOM 982 C CA . TYR A 1 128 ? 2.117 -9.847 -11.326 1.00 89.38 128 TYR A CA 1
ATOM 983 C C . TYR A 1 128 ? 3.512 -9.323 -11.688 1.00 89.38 128 TYR A C 1
ATOM 985 O O . TYR A 1 128 ? 4.218 -9.949 -12.471 1.00 89.38 128 TYR A O 1
ATOM 993 N N . THR A 1 129 ? 3.958 -8.217 -11.085 1.00 83.75 129 THR A N 1
ATOM 994 C CA . THR A 1 129 ? 5.301 -7.675 -11.347 1.00 83.75 129 THR A CA 1
ATOM 995 C C . THR A 1 129 ? 6.410 -8.585 -10.831 1.00 83.75 129 THR A C 1
ATOM 997 O O . THR A 1 129 ? 7.470 -8.644 -11.439 1.00 83.75 129 THR A O 1
ATOM 1000 N N . GLY A 1 130 ? 6.174 -9.300 -9.727 1.00 80.75 130 GLY A N 1
ATOM 1001 C CA . GLY A 1 130 ? 7.112 -10.279 -9.184 1.00 80.75 130 GLY A CA 1
ATOM 1002 C C . GLY A 1 130 ? 7.267 -11.501 -10.088 1.00 80.75 130 GLY A C 1
ATOM 1003 O O . GLY A 1 130 ? 8.386 -11.961 -10.274 1.00 80.75 130 GLY A O 1
ATOM 1004 N N . PHE A 1 131 ? 6.175 -11.978 -10.696 1.00 82.38 131 PHE A N 1
ATOM 1005 C CA . PHE A 1 131 ? 6.220 -13.029 -11.716 1.00 82.38 131 PHE A CA 1
ATOM 1006 C C . PHE A 1 131 ? 7.075 -12.602 -12.918 1.00 82.38 131 PHE A C 1
ATOM 1008 O O . PHE A 1 131 ? 8.003 -13.312 -13.281 1.00 82.38 131 PHE A O 1
ATOM 1015 N N . LEU A 1 132 ? 6.850 -11.394 -13.452 1.00 77.44 132 LEU A N 1
ATOM 1016 C CA . LEU A 1 132 ? 7.617 -10.874 -14.595 1.00 77.44 132 LEU A CA 1
ATOM 1017 C C . LEU A 1 132 ? 9.112 -10.652 -14.315 1.00 77.44 132 LEU A C 1
ATOM 1019 O O . LEU A 1 132 ? 9.886 -10.581 -15.257 1.00 77.44 132 LEU A O 1
ATOM 1023 N N . GLY A 1 133 ? 9.510 -10.460 -13.055 1.00 63.09 133 GLY A N 1
ATOM 1024 C CA . GLY A 1 133 ? 10.916 -10.277 -12.677 1.00 63.09 133 GLY A CA 1
ATOM 1025 C C . GLY A 1 133 ? 11.660 -11.578 -12.360 1.00 63.09 133 GLY A C 1
ATOM 1026 O O . GLY A 1 133 ? 12.858 -11.525 -12.087 1.00 63.09 133 GLY A O 1
ATOM 1027 N N . GLY A 1 134 ? 10.952 -12.712 -12.313 1.00 53.72 134 GLY A N 1
ATOM 1028 C CA . GLY A 1 134 ? 11.523 -14.040 -12.068 1.00 53.72 134 GLY A CA 1
ATOM 1029 C C . GLY A 1 134 ? 11.770 -14.869 -13.333 1.00 53.72 134 GLY A C 1
ATOM 1030 O O . GLY A 1 134 ? 12.476 -15.873 -13.238 1.00 53.72 134 GLY A O 1
ATOM 1031 N N . ASP A 1 135 ? 11.204 -14.445 -14.465 1.00 42.19 135 ASP A N 1
ATOM 1032 C CA . ASP A 1 135 ? 11.462 -14.973 -15.813 1.00 42.19 135 ASP A CA 1
ATOM 1033 C C . ASP A 1 135 ? 12.621 -14.214 -16.488 1.00 42.19 135 ASP A C 1
ATOM 1035 O O . ASP A 1 135 ? 13.405 -14.864 -17.222 1.00 42.19 135 ASP A O 1
#

Sequence (135 aa):
METDLHPMLSGLPMGLVVSCVILEILVLLRRDLAPKLSFVLQVNLLLLLLFGVVAFLSGYGASGYTDKAFLAAEDAVAWHHSMGRSFLFVLIPCVACRFAAAYGTQNKSLFRGLYYFFLVVVVGFVAYTGFLGGD

Secondary structure (DSSP, 8-state):
-----HHHHHHHHHHHHHHHHHHHHHHHH-TTTHHHHHHHHHHHHHHHHHHHHHHHHHHHHHHHHHTTTT-S-HHHHHHHHHHHHHHHHHHHHHHHHHHHHHH-SS-HHHHHHHHHHHHHHHHHHHHHHHHHTT-

pLDDT: mean 86.82, std 13.94, range [42.19, 98.12]

Foldseek 3Di:
DDPLCLVVLVVLLLVLLVVLVVLVVCLVVPVVCNVVSLVVSLVSLVVSLVSLVVSLVSLVVVVVVVVVVPDDDPVVSVVVNVLSVVLNVLSVLLSVLSVCLVPPPPDNVVSVVSNVVSSVVNNVSSVVVVVVVVD

Radius of gyration: 16.91 Å; chains: 1; bounding box: 49×24×50 Å